Protein AF-A0A935BZX9-F1 (afdb_monomer_lite)

Foldseek 3Di:
DEQEADCVDPVSVVVVVVCVVVPDDYHYHHDYVPPRVVVVCVPDVPDDDPPPD

Structure (mmCIF, N/CA/C/O backbone):
data_AF-A0A935BZX9-F1
#
_entry.id   AF-A0A935BZX9-F1
#
loop_
_atom_site.group_PDB
_atom_site.id
_atom_site.type_symbol
_atom_site.label_atom_id
_atom_site.label_alt_id
_atom_site.label_comp_id
_atom_site.label_asym_id
_atom_site.label_entity_id
_atom_site.label_seq_id
_atom_site.pdbx_PDB_ins_code
_atom_site.Cartn_x
_atom_site.Cartn_y
_atom_site.Cartn_z
_atom_site.occupancy
_atom_site.B_iso_or_equiv
_atom_site.auth_seq_id
_atom_site.auth_comp_id
_atom_site.auth_asym_id
_atom_site.auth_atom_id
_atom_site.pdbx_PDB_model_num
ATOM 1 N N . MET A 1 1 ? -10.026 7.816 -0.054 1.00 86.38 1 MET A N 1
ATOM 2 C CA . MET A 1 1 ? -8.589 8.064 -0.361 1.00 86.38 1 MET A CA 1
ATOM 3 C C . MET A 1 1 ? -8.041 6.894 -1.181 1.00 86.38 1 MET A C 1
ATOM 5 O O . MET A 1 1 ? -8.668 5.845 -1.141 1.00 86.38 1 MET A O 1
ATOM 9 N N . ARG A 1 2 ? -6.928 7.012 -1.922 1.00 86.50 2 ARG A N 1
ATOM 10 C CA . ARG A 1 2 ? -6.364 5.867 -2.671 1.00 86.50 2 ARG A CA 1
ATOM 11 C C . ARG A 1 2 ? -4.917 5.592 -2.264 1.00 86.50 2 ARG A C 1
ATOM 13 O O . ARG A 1 2 ? -4.073 6.476 -2.372 1.00 86.50 2 ARG A O 1
ATOM 20 N N . LEU A 1 3 ? -4.643 4.373 -1.804 1.00 88.50 3 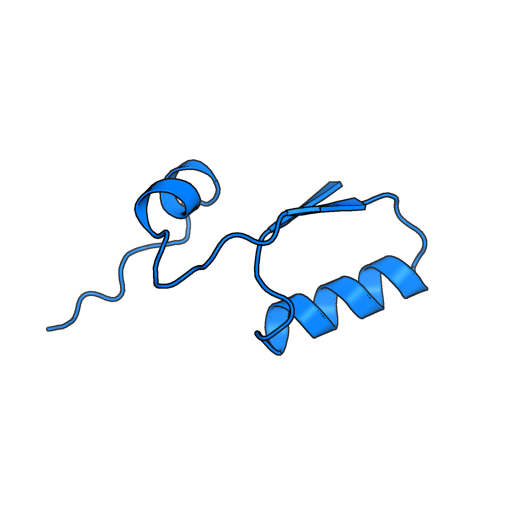LEU A N 1
ATOM 21 C CA . LEU A 1 3 ? -3.297 3.884 -1.523 1.00 88.50 3 LEU A CA 1
ATOM 22 C C . LEU A 1 3 ? -2.761 3.205 -2.783 1.00 88.50 3 LEU A C 1
ATOM 24 O O . LEU A 1 3 ? -3.254 2.152 -3.185 1.00 88.50 3 LEU A O 1
ATOM 28 N N . ILE A 1 4 ? -1.763 3.820 -3.412 1.00 86.12 4 ILE A N 1
ATOM 29 C CA . ILE A 1 4 ? -1.154 3.317 -4.641 1.00 86.12 4 ILE A CA 1
ATOM 30 C C . ILE A 1 4 ? 0.213 2.718 -4.328 1.00 86.12 4 ILE A C 1
ATOM 32 O O . ILE A 1 4 ? 1.098 3.395 -3.808 1.00 86.12 4 ILE A O 1
ATOM 36 N N . GLY A 1 5 ? 0.386 1.447 -4.672 1.00 84.81 5 GLY A N 1
ATOM 37 C CA . GLY A 1 5 ? 1.641 0.731 -4.482 1.00 84.81 5 GLY A CA 1
ATOM 38 C C . GLY A 1 5 ? 1.424 -0.698 -4.015 1.00 84.81 5 GLY A C 1
ATOM 39 O O . GLY A 1 5 ? 0.343 -1.085 -3.569 1.00 84.81 5 GLY A O 1
ATOM 40 N N . LYS A 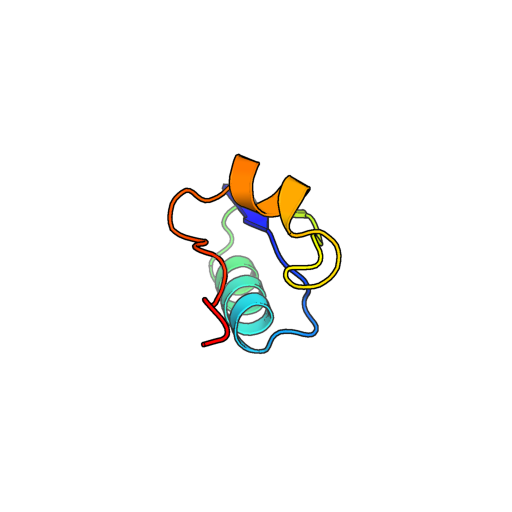1 6 ? 2.466 -1.511 -4.132 1.00 87.31 6 LYS A N 1
ATOM 41 C CA . LYS A 1 6 ? 2.415 -2.911 -3.725 1.00 87.31 6 LYS A CA 1
ATOM 42 C C . LYS A 1 6 ? 2.723 -3.075 -2.234 1.00 87.31 6 LYS A C 1
ATOM 44 O O . LYS A 1 6 ? 3.600 -2.402 -1.703 1.00 87.31 6 LYS A O 1
ATOM 49 N N . LEU A 1 7 ? 2.026 -4.006 -1.580 1.00 88.81 7 LEU A N 1
ATOM 50 C CA . LEU A 1 7 ? 2.231 -4.350 -0.162 1.00 88.81 7 LEU A CA 1
ATOM 51 C C . LEU A 1 7 ? 3.535 -5.125 0.101 1.00 88.81 7 LEU A C 1
ATOM 53 O O . LEU A 1 7 ? 3.893 -5.327 1.259 1.00 88.81 7 LEU A O 1
ATOM 57 N N . ASP A 1 8 ? 4.247 -5.537 -0.954 1.00 87.12 8 ASP A N 1
ATOM 58 C CA . ASP A 1 8 ? 5.621 -6.050 -0.866 1.00 87.12 8 ASP A CA 1
ATOM 59 C C . ASP A 1 8 ? 6.610 -4.955 -0.414 1.00 87.12 8 ASP A C 1
ATOM 61 O O . ASP A 1 8 ? 7.612 -5.250 0.236 1.00 87.12 8 ASP A O 1
ATOM 65 N N . SER A 1 9 ? 6.294 -3.682 -0.674 1.00 83.88 9 SER A N 1
ATOM 66 C CA . SER A 1 9 ? 7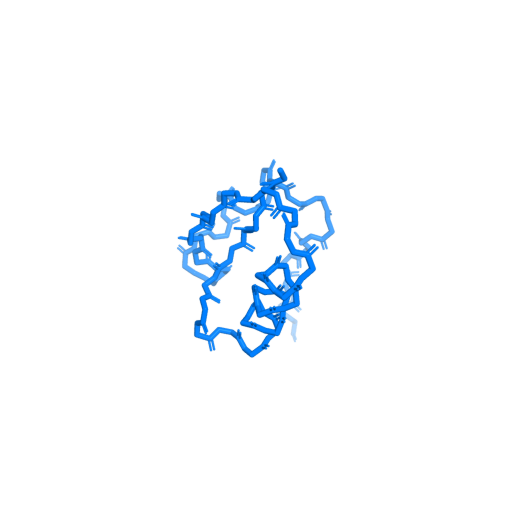.047 -2.541 -0.176 1.00 83.88 9 SER A CA 1
ATOM 67 C C . SER A 1 9 ? 6.770 -2.327 1.316 1.00 83.88 9 SER A C 1
ATOM 69 O O . SER A 1 9 ? 5.616 -2.106 1.709 1.00 83.88 9 SER A O 1
ATOM 71 N N . PRO A 1 10 ? 7.812 -2.285 2.170 1.00 90.69 10 PRO A N 1
ATOM 72 C CA . PRO A 1 10 ? 7.635 -2.049 3.600 1.00 90.69 10 PRO A CA 1
ATOM 73 C C . PRO A 1 10 ? 7.026 -0.670 3.898 1.00 90.69 10 PRO A C 1
ATOM 75 O O . PRO A 1 10 ? 6.367 -0.506 4.924 1.00 90.69 10 PRO A O 1
ATOM 78 N N . PHE A 1 11 ? 7.201 0.307 3.001 1.00 89.50 11 PHE A N 1
ATOM 79 C CA . PHE A 1 11 ? 6.629 1.648 3.134 1.00 89.50 11 PHE A CA 1
ATOM 80 C C . PHE A 1 11 ? 5.119 1.648 2.891 1.00 89.50 11 PHE A C 1
ATOM 82 O O . PHE A 1 11 ? 4.360 2.155 3.715 1.00 89.50 11 PHE A O 1
ATOM 89 N N . VAL A 1 12 ? 4.674 1.017 1.800 1.00 90.81 12 VAL A N 1
ATOM 90 C CA . VAL A 1 12 ? 3.246 0.915 1.457 1.00 90.81 12 VAL A CA 1
ATOM 91 C C . VAL A 1 12 ? 2.508 0.103 2.515 1.00 90.81 12 VAL A C 1
ATOM 93 O O . VAL A 1 12 ? 1.436 0.502 2.965 1.00 90.81 12 VAL A O 1
ATOM 96 N N . ARG A 1 13 ? 3.107 -1.005 2.969 1.00 93.69 13 ARG A N 1
ATOM 97 C CA . ARG A 1 13 ? 2.520 -1.860 4.004 1.00 93.69 13 ARG A CA 1
ATOM 98 C C . ARG A 1 13 ? 2.319 -1.119 5.325 1.00 93.69 13 ARG A C 1
ATOM 100 O O . ARG A 1 13 ? 1.276 -1.277 5.948 1.00 93.69 13 ARG A O 1
ATOM 107 N N . ARG A 1 14 ? 3.279 -0.283 5.737 1.00 95.62 14 ARG A N 1
ATOM 108 C CA . ARG A 1 14 ? 3.153 0.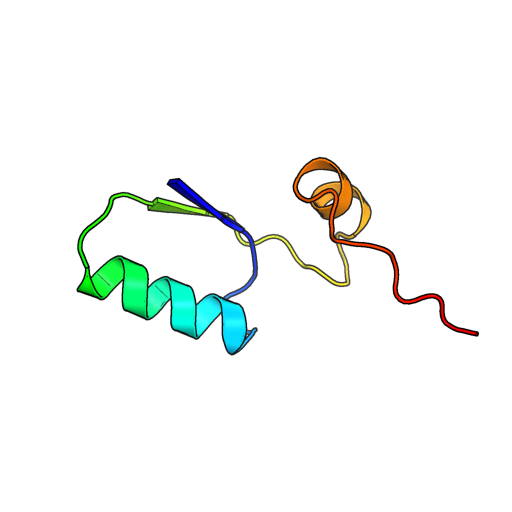523 6.961 1.00 95.62 14 ARG A CA 1
ATOM 109 C C . ARG A 1 14 ? 1.963 1.481 6.875 1.00 95.62 14 ARG A C 1
ATOM 111 O O . ARG A 1 14 ? 1.166 1.531 7.803 1.00 95.62 14 ARG A O 1
ATOM 118 N N . VAL A 1 15 ? 1.809 2.174 5.745 1.00 93.69 15 VAL A N 1
ATOM 119 C CA . VAL A 1 15 ? 0.678 3.088 5.518 1.00 93.69 15 VAL A CA 1
ATOM 120 C C . VAL A 1 15 ? -0.650 2.331 5.480 1.00 93.69 15 VAL A C 1
ATOM 122 O O . VAL A 1 15 ? -1.605 2.777 6.103 1.00 93.69 15 VAL A O 1
ATOM 125 N N . ALA A 1 16 ? -0.713 1.172 4.816 1.00 93.94 16 ALA A N 1
ATOM 126 C CA . ALA A 1 16 ? -1.920 0.342 4.783 1.00 93.94 16 ALA A CA 1
ATOM 127 C C . ALA A 1 16 ? -2.388 -0.056 6.192 1.00 93.94 16 ALA A C 1
ATOM 129 O O . ALA A 1 16 ? -3.570 0.071 6.503 1.00 93.94 16 ALA A O 1
ATOM 130 N N . ILE A 1 17 ? -1.453 -0.483 7.050 1.00 95.19 17 ILE A N 1
ATOM 131 C CA . ILE A 1 17 ? -1.738 -0.849 8.444 1.00 95.19 17 ILE A CA 1
ATOM 132 C C . ILE A 1 17 ? -2.242 0.367 9.227 1.00 95.19 17 ILE A C 1
ATOM 134 O O . ILE A 1 17 ? -3.254 0.272 9.916 1.00 95.19 17 ILE A O 1
ATOM 138 N N . SER A 1 18 ? -1.587 1.524 9.097 1.00 95.25 18 SER A N 1
ATOM 139 C CA . SER A 1 18 ? -2.039 2.752 9.761 1.00 95.25 18 SER A CA 1
ATOM 140 C C . SER A 1 18 ? -3.430 3.186 9.294 1.00 95.25 18 SER A C 1
ATOM 142 O O . SER A 1 18 ? -4.252 3.567 10.119 1.00 95.25 18 SER A O 1
ATOM 144 N N . LEU A 1 19 ? -3.723 3.098 7.993 1.00 93.75 19 LEU A N 1
ATOM 145 C CA . LEU A 1 19 ? -5.041 3.438 7.455 1.00 93.75 19 LEU A CA 1
ATOM 146 C C . LEU A 1 19 ? -6.125 2.457 7.916 1.00 93.75 19 LEU A C 1
ATOM 148 O O . LEU A 1 19 ? -7.235 2.887 8.199 1.00 93.75 19 LEU A O 1
ATOM 152 N N . GLN A 1 20 ? -5.819 1.165 8.045 1.00 92.25 20 GLN A N 1
ATOM 153 C CA . GLN A 1 20 ? -6.754 0.215 8.656 1.00 92.25 20 GLN A CA 1
ATOM 154 C C . GLN A 1 20 ? -7.000 0.531 10.134 1.00 92.25 20 GLN A C 1
ATOM 156 O O . GLN A 1 20 ? -8.146 0.529 10.571 1.00 92.25 20 GLN A O 1
ATOM 161 N N . ALA A 1 21 ? -5.946 0.837 10.894 1.00 95.06 21 ALA A N 1
ATOM 162 C CA . ALA A 1 21 ? -6.054 1.119 12.324 1.00 95.06 21 ALA A CA 1
ATOM 163 C C . ALA A 1 21 ? -6.817 2.420 12.627 1.00 95.06 21 ALA A C 1
ATOM 165 O O . ALA A 1 21 ? -7.521 2.501 13.628 1.00 95.06 21 ALA A O 1
ATOM 166 N N . LEU A 1 22 ? -6.683 3.435 11.770 1.00 93.62 22 LEU A N 1
ATOM 167 C CA . LEU A 1 22 ? -7.317 4.744 11.955 1.00 93.62 22 LEU A CA 1
ATOM 168 C C . LEU A 1 22 ? -8.771 4.792 11.451 1.00 93.62 22 LEU A C 1
ATOM 170 O O . LEU A 1 22 ? -9.467 5.772 11.704 1.00 93.62 22 LEU A O 1
ATOM 174 N N . GLY A 1 23 ? -9.219 3.779 10.704 1.00 90.38 23 GLY A N 1
ATOM 175 C CA . GLY A 1 23 ? -10.573 3.693 10.154 1.00 90.38 23 GLY A CA 1
ATOM 176 C C . GLY A 1 23 ? -10.956 4.560 8.934 1.00 90.38 23 GLY A C 1
ATOM 177 O O . GLY A 1 23 ? -12.126 4.482 8.554 1.00 90.38 23 GLY A O 1
ATOM 178 N N . PRO A 1 24 ? -10.103 5.374 8.268 1.00 89.81 24 PRO A N 1
ATOM 179 C CA . PRO A 1 24 ? -10.532 6.062 7.052 1.00 89.81 24 PRO A CA 1
ATOM 180 C C . PRO A 1 24 ? -10.781 5.081 5.898 1.00 89.81 24 PRO A C 1
ATOM 182 O O . PRO A 1 24 ? -9.999 4.164 5.656 1.00 89.81 24 PRO A O 1
ATOM 185 N N . CYS A 1 25 ? -11.818 5.339 5.09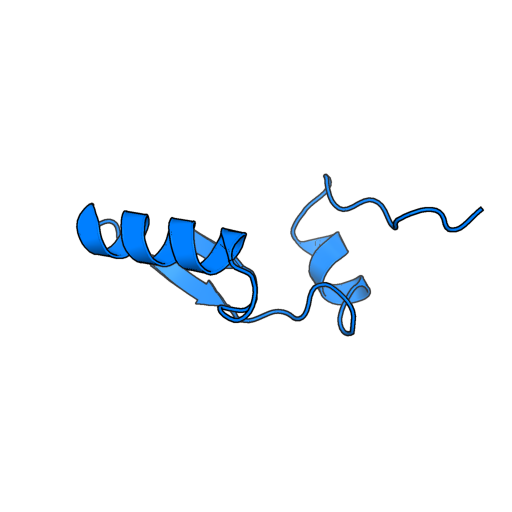9 1.00 88.31 25 CYS A N 1
ATOM 186 C CA . CYS A 1 25 ? -12.061 4.590 3.868 1.00 88.31 25 CYS A CA 1
ATOM 187 C C . CYS A 1 25 ? -10.975 4.880 2.816 1.00 88.31 25 CYS A C 1
ATOM 189 O O . CYS A 1 25 ? -10.799 6.019 2.346 1.00 88.31 25 CYS A O 1
ATOM 191 N N . PHE A 1 26 ? -10.273 3.832 2.386 1.00 90.44 26 PHE A N 1
ATOM 192 C CA . PHE A 1 26 ? -9.314 3.911 1.294 1.00 90.44 26 PHE A CA 1
ATOM 193 C C . PHE A 1 26 ? -9.448 2.745 0.315 1.00 90.44 26 PHE A C 1
ATOM 195 O O . PHE A 1 26 ? -9.740 1.617 0.695 1.00 90.44 26 PHE A O 1
ATOM 202 N N . GLU A 1 27 ? -9.194 3.031 -0.957 1.00 90.19 27 GLU A N 1
ATOM 203 C CA . GLU A 1 27 ? -9.058 2.025 -2.006 1.00 90.19 27 GLU A CA 1
ATOM 204 C C . GLU A 1 27 ? -7.585 1.656 -2.166 1.00 90.19 27 GLU A C 1
ATOM 206 O O . GLU A 1 27 ? -6.726 2.540 -2.250 1.00 90.19 27 GLU A O 1
ATOM 211 N N . HIS A 1 28 ? -7.276 0.362 -2.248 1.00 89.25 28 HIS A N 1
ATOM 212 C CA . HIS A 1 28 ? -5.921 -0.108 -2.525 1.00 89.25 28 HIS A CA 1
ATOM 213 C C . HIS A 1 28 ? -5.764 -0.448 -4.010 1.00 89.25 28 HIS A C 1
ATOM 215 O O . HIS A 1 28 ? -6.416 -1.351 -4.525 1.00 89.25 28 HIS A O 1
ATOM 221 N N . GLY A 1 29 ? -4.890 0.291 -4.698 1.00 83.19 29 GLY A N 1
ATOM 222 C CA . GLY A 1 29 ? -4.527 0.058 -6.094 1.00 83.19 29 GLY A CA 1
ATOM 223 C C . GLY A 1 29 ? -3.076 -0.420 -6.204 1.00 83.19 29 GLY A C 1
ATOM 224 O O . GLY A 1 29 ? -2.160 0.410 -6.143 1.00 83.19 29 GLY A O 1
ATOM 225 N N . PRO A 1 30 ? -2.813 -1.728 -6.365 1.00 76.38 30 PRO A N 1
ATOM 226 C CA . PRO A 1 30 ? -1.453 -2.248 -6.428 1.00 76.38 30 PRO A CA 1
ATOM 227 C C . PRO A 1 30 ? -0.809 -1.951 -7.790 1.00 76.38 30 PRO A C 1
ATOM 229 O O . PRO A 1 30 ? -0.880 -2.749 -8.720 1.00 76.38 30 PRO A O 1
ATOM 232 N N . VAL A 1 31 ? -0.134 -0.806 -7.910 1.00 71.69 31 VAL A N 1
ATOM 233 C CA . VAL A 1 31 ? 0.661 -0.466 -9.101 1.00 71.69 31 VAL A CA 1
ATOM 234 C C . VAL A 1 31 ? 2.137 -0.812 -8.849 1.00 71.69 31 VAL A C 1
ATOM 236 O O . VAL A 1 31 ? 2.691 -0.408 -7.822 1.00 71.69 31 VAL A O 1
ATOM 239 N N . PRO A 1 32 ? 2.812 -1.558 -9.747 1.00 64.62 32 PRO A N 1
ATOM 240 C CA . PRO A 1 32 ? 4.243 -1.812 -9.634 1.00 64.62 32 PRO A CA 1
ATOM 241 C C . PRO A 1 32 ? 5.036 -0.526 -9.887 1.00 64.62 32 PRO A C 1
ATOM 243 O O . PRO A 1 32 ? 5.021 -0.004 -10.998 1.00 64.62 32 PRO A O 1
ATOM 246 N N . VAL A 1 33 ? 5.804 -0.076 -8.895 1.00 62.28 33 VAL A N 1
ATOM 247 C CA . VAL A 1 33 ? 6.668 1.113 -9.027 1.00 62.28 33 VAL A CA 1
ATOM 248 C C . VAL A 1 33 ? 7.775 0.893 -10.070 1.00 62.28 33 VAL A C 1
ATOM 250 O O . VAL A 1 33 ? 8.115 1.813 -10.796 1.00 62.28 33 VAL A O 1
ATOM 253 N N . PHE A 1 34 ? 8.297 -0.334 -10.211 1.00 61.06 34 PHE A N 1
ATOM 254 C CA . PHE A 1 34 ? 9.469 -0.610 -11.062 1.00 61.06 34 PHE A CA 1
ATOM 255 C C . PHE A 1 34 ? 9.166 -1.223 -12.442 1.00 61.06 34 PHE A C 1
ATOM 257 O O . PHE A 1 34 ? 9.916 -0.980 -13.379 1.00 61.06 34 PHE A O 1
ATOM 264 N N . ARG A 1 35 ? 8.075 -1.990 -12.610 1.00 58.25 35 ARG A N 1
ATOM 265 C CA . ARG A 1 35 ? 7.662 -2.550 -13.923 1.00 58.25 35 ARG A CA 1
ATOM 266 C C . ARG A 1 35 ? 6.522 -1.779 -14.609 1.00 58.25 35 ARG A C 1
ATOM 268 O O . ARG A 1 35 ? 6.203 -2.086 -15.748 1.00 58.25 35 ARG A O 1
ATOM 275 N N . GLY A 1 36 ? 5.921 -0.794 -13.937 1.00 57.91 36 GLY A N 1
ATOM 276 C CA . GLY A 1 36 ? 4.784 -0.001 -14.425 1.00 57.91 36 GLY A CA 1
ATOM 277 C C . GLY A 1 36 ? 5.019 1.508 -14.339 1.00 57.91 36 GLY A C 1
ATOM 278 O O . GLY A 1 36 ? 4.073 2.252 -14.096 1.00 57.91 36 GLY A O 1
ATOM 279 N N . TYR A 1 37 ? 6.272 1.954 -14.505 1.00 58.06 37 TYR A N 1
ATOM 280 C CA . TYR A 1 37 ? 6.714 3.338 -14.269 1.00 58.06 37 TYR A CA 1
ATOM 281 C C . TYR A 1 37 ? 5.841 4.382 -14.989 1.00 58.06 37 TYR A C 1
ATOM 283 O O . TYR A 1 37 ? 5.404 5.350 -14.375 1.00 58.06 37 TYR A O 1
ATOM 291 N N . ALA A 1 38 ? 5.479 4.120 -16.251 1.00 59.56 38 ALA A N 1
ATOM 292 C CA . ALA A 1 38 ? 4.635 5.009 -17.055 1.00 59.56 38 ALA A CA 1
ATOM 293 C C . ALA A 1 38 ? 3.224 5.222 -16.468 1.00 59.56 38 ALA A C 1
ATOM 295 O O . ALA A 1 38 ? 2.645 6.299 -16.600 1.00 59.56 38 ALA A O 1
ATOM 296 N N . ALA A 1 39 ? 2.660 4.215 -15.791 1.00 62.75 39 ALA A N 1
ATOM 297 C CA . ALA A 1 39 ? 1.366 4.346 -15.121 1.00 62.75 39 ALA A CA 1
ATOM 298 C C . ALA A 1 39 ? 1.484 5.116 -13.795 1.00 62.75 39 ALA A C 1
ATOM 300 O O . ALA A 1 39 ? 0.530 5.768 -13.377 1.00 62.75 39 ALA A O 1
ATOM 301 N N . PHE A 1 40 ? 2.651 5.058 -13.145 1.00 66.12 40 PHE A N 1
ATOM 302 C CA . PHE A 1 40 ? 2.905 5.702 -11.857 1.00 66.12 40 PHE A CA 1
ATOM 303 C C . PHE A 1 40 ? 3.244 7.197 -11.997 1.00 66.12 40 PHE A C 1
ATOM 305 O O . PHE A 1 40 ? 2.789 7.994 -11.177 1.00 66.12 40 PHE A O 1
ATOM 312 N N . GLU A 1 41 ? 3.953 7.598 -13.062 1.00 65.75 41 GLU A N 1
ATOM 313 C CA . GLU A 1 41 ? 4.234 9.013 -13.386 1.00 65.75 41 GLU A CA 1
ATOM 314 C C . GLU A 1 41 ? 2.953 9.837 -13.583 1.00 65.75 41 GLU A C 1
ATOM 316 O O . GLU A 1 41 ? 2.892 11.001 -13.196 1.00 65.75 41 GLU A O 1
ATOM 321 N N . ARG A 1 42 ? 1.885 9.223 -14.114 1.00 69.31 42 ARG A N 1
ATOM 322 C CA . ARG A 1 42 ? 0.574 9.881 -14.254 1.00 69.31 42 ARG A CA 1
ATOM 323 C C . ARG A 1 42 ? -0.113 10.175 -12.918 1.00 69.31 42 ARG A C 1
ATOM 325 O O . ARG A 1 42 ? -1.054 10.962 -12.894 1.00 69.31 42 ARG A O 1
ATOM 332 N N . ILE A 1 43 ? 0.297 9.505 -11.840 1.00 72.88 43 ILE A N 1
ATOM 333 C CA . ILE A 1 43 ? -0.363 9.565 -10.530 1.00 72.88 43 ILE A CA 1
ATOM 334 C C . ILE A 1 43 ? 0.424 10.446 -9.557 1.00 72.88 43 ILE A C 1
ATOM 336 O O . ILE A 1 43 ? -0.185 11.182 -8.784 1.00 72.88 43 ILE A O 1
ATOM 340 N N . SER A 1 44 ? 1.759 10.378 -9.571 1.00 65.06 44 SER A N 1
ATOM 341 C CA . SER A 1 44 ? 2.603 11.138 -8.645 1.00 65.06 44 SER A CA 1
ATOM 342 C C . SER A 1 44 ? 3.625 12.000 -9.388 1.00 65.06 44 SER A C 1
ATOM 344 O O . SER A 1 44 ? 4.556 11.448 -9.977 1.00 65.06 44 SER A O 1
ATOM 346 N N . PRO A 1 45 ? 3.541 13.342 -9.293 1.00 65.06 45 PRO A N 1
ATOM 347 C CA . PRO A 1 45 ? 4.521 14.240 -9.910 1.00 65.06 45 PRO A CA 1
ATOM 348 C C . PRO A 1 45 ? 5.903 14.179 -9.234 1.00 65.06 45 PRO A C 1
ATOM 350 O O . PRO A 1 45 ? 6.885 14.669 -9.787 1.00 65.06 45 PRO A O 1
ATOM 353 N N . VAL A 1 46 ? 5.995 13.584 -8.037 1.00 67.75 46 VAL A N 1
ATOM 354 C CA . VAL A 1 46 ? 7.241 13.437 -7.258 1.00 67.75 46 VAL A CA 1
ATOM 355 C C . VAL A 1 46 ? 8.070 12.237 -7.720 1.00 67.75 46 VAL A C 1
ATOM 357 O O . VAL A 1 46 ? 9.274 12.179 -7.465 1.00 67.75 46 VAL A O 1
ATOM 360 N N . VAL A 1 47 ? 7.460 11.277 -8.418 1.00 63.09 47 VAL A N 1
ATOM 361 C CA . VAL A 1 47 ? 8.168 10.104 -8.937 1.00 63.09 47 VAL A CA 1
ATOM 362 C C . VAL A 1 47 ? 8.978 10.523 -10.161 1.00 63.09 47 VAL A C 1
ATOM 364 O O . VAL A 1 47 ? 8.545 10.422 -11.301 1.00 63.09 47 VAL A O 1
ATOM 367 N N . ARG A 1 48 ? 10.182 11.039 -9.904 1.00 54.72 48 ARG A N 1
ATOM 368 C CA . ARG A 1 48 ? 11.241 11.162 -10.904 1.00 54.72 48 ARG A CA 1
ATOM 369 C C . ARG A 1 48 ? 11.966 9.828 -11.004 1.00 54.72 48 ARG A C 1
ATOM 371 O O . ARG A 1 48 ? 12.383 9.274 -9.984 1.00 54.72 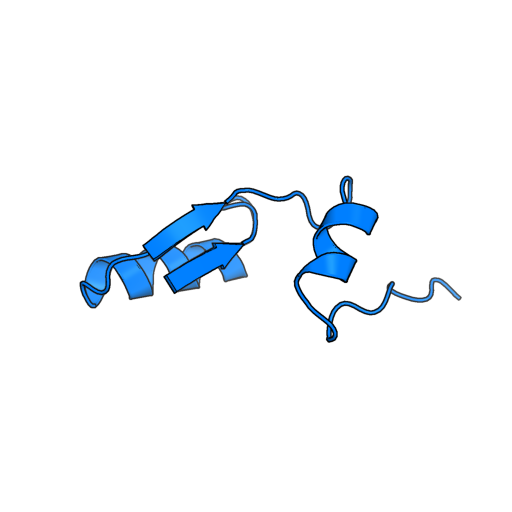48 ARG A O 1
ATOM 378 N N . ARG A 1 49 ? 12.149 9.354 -12.241 1.00 51.97 49 ARG A N 1
ATOM 379 C CA . ARG A 1 49 ? 13.042 8.241 -12.595 1.00 51.97 49 ARG A CA 1
ATOM 380 C C . ARG A 1 49 ? 14.328 8.360 -11.770 1.00 51.97 49 ARG A C 1
ATOM 382 O O . ARG A 1 49 ? 14.918 9.443 -11.798 1.00 51.97 49 ARG A O 1
ATOM 389 N N . PRO A 1 50 ? 14.791 7.310 -11.059 1.00 49.47 50 PRO A N 1
ATOM 390 C CA . PRO A 1 50 ? 16.178 7.299 -10.638 1.00 49.47 50 PRO A CA 1
ATOM 391 C C . PRO A 1 50 ? 16.981 7.438 -11.929 1.00 49.47 50 PRO A C 1
ATOM 393 O O . PRO A 1 50 ? 16.942 6.554 -12.788 1.00 49.47 50 PRO A O 1
ATOM 396 N N . LEU A 1 51 ? 17.600 8.601 -12.124 1.00 52.88 51 LEU A N 1
ATOM 397 C CA . LEU A 1 51 ? 18.585 8.791 -13.171 1.00 52.88 51 LEU A CA 1
ATOM 398 C C . LEU A 1 51 ? 19.733 7.870 -12.777 1.00 52.88 51 LEU A C 1
ATOM 400 O O . LEU A 1 51 ? 20.541 8.215 -11.921 1.00 52.88 51 LEU A O 1
ATOM 404 N N . ALA A 1 52 ? 19.737 6.664 -13.342 1.00 49.09 52 ALA A N 1
ATOM 405 C CA . ALA A 1 52 ? 20.946 5.876 -13.421 1.00 49.09 52 ALA A CA 1
ATOM 406 C C . ALA A 1 52 ? 21.920 6.719 -14.245 1.00 49.09 52 ALA A C 1
ATOM 408 O O . ALA A 1 52 ? 21.735 6.896 -15.452 1.00 49.09 52 ALA A O 1
ATOM 409 N N . ARG A 1 53 ? 22.878 7.320 -13.551 1.00 43.06 53 ARG A N 1
ATOM 410 C CA . ARG A 1 53 ? 24.121 7.784 -14.135 1.00 43.06 53 ARG A CA 1
ATOM 411 C C . ARG A 1 53 ? 25.228 6.940 -13.537 1.00 43.06 53 ARG A C 1
ATOM 413 O O . ARG A 1 53 ? 25.128 6.663 -12.320 1.00 43.06 53 ARG A O 1
#

Radius of gyration: 12.4 Å; chains: 1; bounding box: 36×20×29 Å

pLDDT: mean 77.03, std 15.59, range [43.06, 95.62]

Sequence (53 aa):
MRLIGKLDSPFVRRVAISLQALGPCFEHGPVPVFRGYAAFERISPVVRRPLAR

Secondary structure (DSSP, 8-state):
-EEES-TTSHHHHHHHHHHHHH----EEE---TTT-HHHHHTT-TT-------